Protein AF-A0A3P1VED0-F1 (afdb_monomer_lite)

Sequence (66 aa):
MKEFEAFKKTLSPQSLKAIYDETKIEIADDHAEGTEAFSVAMASQMAINLLESYQRWLAQKDEEKN

Radius of gyration: 14.11 Å; chains: 1; bounding box: 38×18×33 Å

Foldseek 3Di:
DVLVVVVVVVDDPVNLVVLLVVQCVVCVVPDDPPDPVSVVSSVVSSVVSSVVVSVVVVVVVVVVVD

pLDDT: mean 93.09, std 6.83, range [57.03, 97.75]

Organism: NCBI:txid229549

Secondary structure (DSSP, 8-state):
-HHHHHHHTT--HHHHHHHHHHHHHHTTTTS-TTSHHHHHHHHHHHHHHHHHHHHHHHHHHHHTT-

Structure (mmCIF, N/CA/C/O backbone):
data_AF-A0A3P1VED0-F1
#
_entry.id   AF-A0A3P1VED0-F1
#
loop_
_atom_site.group_PDB
_atom_site.id
_atom_site.type_symbol
_atom_site.label_atom_id
_atom_site.label_alt_id
_atom_site.label_comp_id
_atom_site.label_asym_id
_atom_site.label_entity_id
_atom_site.label_seq_id
_atom_site.pdbx_PDB_ins_code
_atom_site.Cartn_x
_atom_site.Cartn_y
_atom_site.Cartn_z
_atom_site.occupancy
_atom_site.B_iso_or_equiv
_atom_site.auth_seq_id
_atom_site.auth_comp_id
_atom_site.auth_asym_id
_atom_site.auth_atom_id
_atom_site.pdbx_PDB_model_num
ATOM 1 N N . MET A 1 1 ? -8.902 9.742 12.329 1.00 68.94 1 MET A N 1
ATOM 2 C CA . MET A 1 1 ? -7.464 9.921 12.689 1.00 68.94 1 MET A CA 1
ATOM 3 C C . MET A 1 1 ? -7.008 8.857 13.681 1.00 68.94 1 MET A C 1
ATOM 5 O O . MET A 1 1 ? -5.935 8.307 13.487 1.00 68.94 1 MET A O 1
ATOM 9 N N . LYS A 1 2 ? -7.800 8.523 14.713 1.00 87.62 2 LYS A N 1
ATOM 10 C CA . LYS A 1 2 ? -7.445 7.474 15.688 1.00 87.62 2 LYS A CA 1
ATOM 11 C C . LYS A 1 2 ? -7.337 6.085 15.047 1.00 87.62 2 LYS A C 1
ATOM 13 O O . LYS A 1 2 ? -6.487 5.291 15.427 1.00 87.62 2 LYS A O 1
ATOM 18 N N . GLU A 1 3 ? -8.180 5.828 14.058 1.00 91.19 3 GLU A N 1
ATOM 19 C CA . GLU A 1 3 ? -8.281 4.585 13.297 1.00 91.19 3 GLU A CA 1
ATOM 20 C C . GLU A 1 3 ? -7.041 4.387 12.428 1.00 91.19 3 GLU A C 1
ATOM 22 O O . GLU A 1 3 ? -6.421 3.334 12.473 1.00 91.19 3 GLU A O 1
ATOM 27 N N . PHE A 1 4 ? -6.619 5.435 11.718 1.00 92.44 4 PHE A N 1
ATOM 28 C CA . PHE A 1 4 ? -5.401 5.406 10.914 1.00 92.44 4 PHE A CA 1
ATOM 29 C C . PHE A 1 4 ? -4.137 5.246 11.775 1.00 92.44 4 PHE A C 1
ATOM 31 O O . PHE A 1 4 ? -3.246 4.477 11.431 1.00 92.44 4 PHE A O 1
ATOM 38 N N . GLU A 1 5 ? -4.066 5.90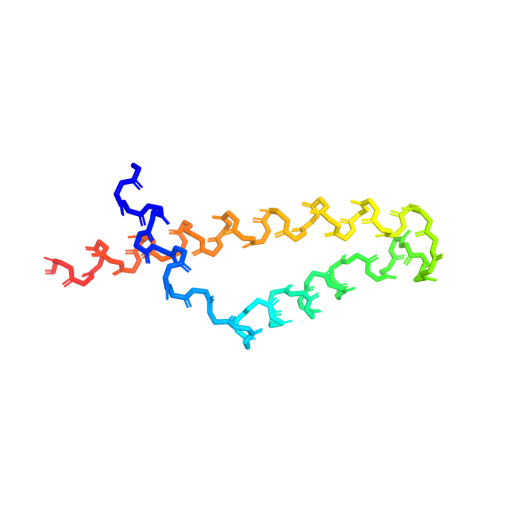0 12.941 1.00 94.56 5 GLU A N 1
ATOM 39 C CA . GLU A 1 5 ? -2.981 5.661 13.906 1.00 94.56 5 GLU A CA 1
ATOM 40 C C . GLU A 1 5 ? -2.975 4.221 14.440 1.00 94.56 5 GLU A C 1
ATOM 42 O O . GLU A 1 5 ? -1.908 3.645 14.647 1.00 94.56 5 GLU A O 1
ATOM 47 N N . ALA A 1 6 ? -4.148 3.621 14.657 1.00 95.12 6 ALA A N 1
ATOM 48 C CA . ALA A 1 6 ? -4.255 2.220 15.051 1.00 95.12 6 ALA A CA 1
ATOM 49 C C . ALA A 1 6 ? -3.827 1.277 13.916 1.00 95.12 6 ALA A C 1
ATOM 51 O O . ALA A 1 6 ? -3.077 0.340 14.175 1.00 95.12 6 ALA A O 1
ATOM 52 N N . PHE A 1 7 ? -4.218 1.565 12.675 1.00 95.56 7 PHE A N 1
ATOM 53 C CA . PHE A 1 7 ? -3.776 0.831 11.491 1.00 95.56 7 PHE A CA 1
ATOM 54 C C . PHE A 1 7 ? -2.257 0.893 11.311 1.00 95.56 7 PHE A C 1
ATOM 56 O O . PHE A 1 7 ? -1.613 -0.133 11.145 1.00 95.56 7 PHE A O 1
ATOM 63 N N . LYS A 1 8 ? -1.627 2.066 11.445 1.00 95.31 8 LYS A N 1
ATOM 64 C CA . LYS A 1 8 ? -0.159 2.163 11.352 1.00 95.31 8 LYS A CA 1
ATOM 65 C C . LYS A 1 8 ? 0.566 1.242 12.336 1.00 95.31 8 LYS A C 1
ATOM 67 O O . LYS A 1 8 ? 1.641 0.748 12.021 1.00 95.31 8 LYS A O 1
ATOM 72 N N . LYS A 1 9 ? -0.015 0.977 13.511 1.00 94.94 9 LYS A N 1
ATOM 73 C CA . LYS A 1 9 ? 0.560 0.047 14.498 1.00 94.94 9 LYS A CA 1
ATOM 74 C C . LYS A 1 9 ? 0.478 -1.419 14.069 1.00 94.94 9 LYS A C 1
ATOM 76 O O . LYS A 1 9 ? 1.212 -2.231 14.623 1.00 94.94 9 LYS A O 1
ATOM 81 N N . THR A 1 10 ? -0.381 -1.765 13.110 1.00 93.25 10 THR A N 1
ATOM 82 C CA . THR A 1 10 ? -0.448 -3.114 12.532 1.00 93.25 10 THR A CA 1
ATOM 83 C C . THR A 1 10 ? 0.564 -3.313 11.400 1.00 93.25 10 THR A C 1
ATOM 85 O O . THR A 1 10 ? 0.802 -4.451 11.004 1.00 93.25 10 THR A O 1
ATOM 88 N N . LEU A 1 11 ? 1.185 -2.237 10.896 1.00 95.31 11 LEU A N 1
ATOM 89 C CA . LEU A 1 11 ? 2.169 -2.289 9.814 1.00 95.31 11 LEU A CA 1
ATOM 90 C C . LEU A 1 11 ? 3.550 -2.717 10.331 1.00 95.31 11 LEU A C 1
ATOM 92 O O . LEU A 1 11 ? 4.418 -1.898 10.634 1.00 95.31 11 LEU A O 1
ATOM 96 N N . SER A 1 12 ? 3.764 -4.028 10.425 1.00 96.19 12 SER A N 1
ATOM 97 C CA . SER A 1 12 ? 5.084 -4.613 10.677 1.00 96.19 12 SER A CA 1
ATOM 98 C C . SER A 1 12 ? 5.996 -4.511 9.444 1.00 96.19 12 SER A C 1
ATOM 100 O O . SER A 1 12 ? 5.492 -4.444 8.317 1.00 96.19 12 SER A O 1
ATOM 102 N N . PRO A 1 13 ? 7.332 -4.600 9.602 1.00 96.56 13 PRO A N 1
ATOM 103 C CA . PRO A 1 13 ? 8.252 -4.688 8.468 1.00 96.56 13 PRO A CA 1
ATOM 104 C C . PRO A 1 13 ? 7.891 -5.800 7.474 1.00 96.56 13 PRO A C 1
ATOM 106 O O . PRO A 1 13 ? 8.041 -5.622 6.271 1.00 96.56 13 PRO A O 1
ATOM 109 N N . GLN A 1 14 ? 7.372 -6.931 7.960 1.00 96.12 14 GLN A N 1
ATOM 110 C CA . GLN A 1 14 ? 6.935 -8.045 7.120 1.00 96.12 14 GLN A CA 1
ATOM 111 C C . GLN A 1 14 ? 5.698 -7.683 6.293 1.00 96.12 14 GLN A C 1
ATOM 113 O O . GLN A 1 14 ? 5.663 -7.984 5.105 1.00 96.12 14 GLN A O 1
ATOM 118 N N . SER A 1 15 ? 4.712 -7.005 6.889 1.00 94.56 15 SER A N 1
ATOM 119 C CA . SER A 1 15 ? 3.525 -6.546 6.152 1.00 94.56 15 SER A CA 1
ATOM 120 C C . SER A 1 15 ? 3.872 -5.481 5.108 1.00 94.56 15 SER A C 1
ATOM 122 O O . SER A 1 15 ? 3.395 -5.545 3.981 1.00 94.56 15 SER A O 1
ATOM 124 N N . LEU A 1 16 ? 4.778 -4.557 5.443 1.00 96.38 16 LEU A N 1
ATOM 125 C CA . LEU A 1 16 ? 5.269 -3.543 4.512 1.00 96.38 16 LEU A CA 1
ATOM 126 C C . LEU A 1 16 ? 6.062 -4.174 3.366 1.00 96.38 16 LEU A C 1
ATOM 128 O O . LEU A 1 16 ? 5.923 -3.746 2.224 1.00 96.38 16 LEU A O 1
ATOM 132 N N . LYS A 1 17 ? 6.853 -5.218 3.651 1.00 96.56 17 LYS A N 1
ATOM 133 C CA . LYS A 1 17 ? 7.544 -5.990 2.616 1.00 96.56 17 LYS A CA 1
ATOM 134 C C . LYS A 1 17 ? 6.557 -6.720 1.705 1.00 96.56 17 LYS A C 1
ATOM 136 O O . LYS A 1 17 ? 6.755 -6.701 0.501 1.00 96.56 17 LYS A O 1
ATOM 141 N N . ALA A 1 18 ? 5.505 -7.329 2.252 1.00 96.69 18 ALA A N 1
ATOM 142 C CA . ALA A 1 18 ? 4.490 -7.997 1.441 1.00 96.69 18 ALA A CA 1
ATOM 143 C C . ALA A 1 18 ? 3.814 -7.016 0.468 1.00 96.69 18 ALA A C 1
ATOM 145 O O . ALA A 1 18 ? 3.723 -7.310 -0.719 1.00 96.69 18 ALA A O 1
ATOM 146 N N . ILE A 1 19 ? 3.448 -5.821 0.948 1.00 96.44 19 ILE A N 1
ATOM 147 C CA . ILE A 1 19 ? 2.896 -4.750 0.104 1.00 96.44 19 ILE A CA 1
ATOM 148 C C . ILE A 1 19 ? 3.916 -4.306 -0.952 1.00 96.44 19 ILE A C 1
ATOM 150 O O . ILE A 1 19 ? 3.556 -4.108 -2.107 1.00 96.44 19 ILE A O 1
ATOM 154 N N . TYR A 1 20 ? 5.191 -4.159 -0.586 1.00 96.00 20 TYR A N 1
ATOM 155 C CA . TYR A 1 20 ? 6.256 -3.828 -1.536 1.00 96.00 20 TYR A CA 1
ATOM 156 C C . TYR A 1 20 ? 6.421 -4.899 -2.627 1.00 96.00 20 TYR A C 1
ATOM 158 O O . TYR A 1 20 ? 6.529 -4.559 -3.802 1.00 96.00 20 TYR A O 1
ATOM 166 N N . ASP A 1 21 ? 6.425 -6.181 -2.254 1.00 96.19 21 ASP A N 1
ATOM 167 C CA . ASP A 1 21 ? 6.572 -7.294 -3.195 1.00 96.19 21 ASP A CA 1
ATOM 168 C C . ASP A 1 21 ? 5.368 -7.364 -4.159 1.00 96.19 21 ASP A C 1
ATOM 170 O O . ASP A 1 21 ? 5.566 -7.538 -5.359 1.00 96.19 21 ASP A O 1
ATOM 174 N N . GLU A 1 22 ? 4.141 -7.164 -3.659 1.00 96.25 22 GLU A N 1
ATOM 175 C CA . GLU A 1 22 ? 2.912 -7.063 -4.469 1.00 96.25 22 GLU A CA 1
ATOM 176 C C . GLU A 1 22 ? 2.980 -5.872 -5.434 1.00 96.25 22 GLU A C 1
ATOM 178 O O . GLU A 1 22 ? 2.839 -6.039 -6.643 1.00 96.25 22 GLU A O 1
ATOM 183 N N . THR A 1 23 ? 3.337 -4.692 -4.922 1.00 96.94 23 THR A N 1
ATOM 184 C CA . THR A 1 23 ? 3.528 -3.472 -5.724 1.00 96.94 23 THR A CA 1
ATOM 185 C C . THR A 1 23 ? 4.544 -3.691 -6.843 1.00 96.94 23 THR A C 1
ATOM 187 O O . THR A 1 23 ? 4.345 -3.250 -7.973 1.00 96.94 23 THR A O 1
ATOM 190 N N . LYS A 1 24 ? 5.657 -4.372 -6.544 1.00 95.44 24 LYS A N 1
ATOM 191 C CA . LYS A 1 24 ? 6.701 -4.655 -7.530 1.00 95.44 24 LYS A CA 1
ATOM 192 C C . LYS A 1 24 ? 6.176 -5.527 -8.670 1.00 95.44 24 LYS A C 1
ATOM 194 O O . LYS A 1 24 ? 6.599 -5.311 -9.798 1.00 95.44 24 LYS A O 1
ATOM 199 N N . ILE A 1 25 ? 5.277 -6.473 -8.391 1.00 95.25 25 ILE A N 1
ATOM 200 C CA . ILE A 1 25 ? 4.629 -7.307 -9.416 1.00 95.25 25 ILE A CA 1
ATOM 201 C C . ILE A 1 25 ? 3.700 -6.456 -10.288 1.00 95.25 25 ILE A C 1
ATOM 203 O O . ILE A 1 25 ? 3.760 -6.565 -11.507 1.00 95.25 25 ILE A O 1
ATOM 207 N N . GLU A 1 26 ? 2.894 -5.581 -9.685 1.00 94.75 26 GLU A N 1
ATOM 208 C CA . GLU A 1 26 ? 1.912 -4.748 -10.399 1.00 94.75 26 GLU A CA 1
ATOM 209 C C . GLU A 1 26 ? 2.537 -3.792 -11.418 1.00 94.75 26 GLU A C 1
ATOM 211 O O . GLU A 1 26 ? 1.925 -3.504 -12.441 1.00 94.75 26 GLU A O 1
ATOM 216 N N . ILE A 1 27 ? 3.752 -3.307 -11.156 1.00 94.31 27 ILE A N 1
ATOM 217 C CA . ILE A 1 27 ? 4.438 -2.343 -12.031 1.00 94.31 27 ILE A CA 1
ATOM 218 C C . ILE A 1 27 ? 5.503 -2.981 -12.935 1.00 94.31 27 ILE A C 1
ATOM 220 O O . ILE A 1 27 ? 6.131 -2.272 -13.725 1.00 94.31 27 ILE A O 1
ATOM 224 N N . ALA A 1 28 ? 5.770 -4.283 -12.778 1.00 87.88 28 ALA A N 1
ATOM 225 C CA . ALA A 1 28 ? 6.902 -4.957 -13.420 1.00 87.88 28 ALA A CA 1
ATOM 226 C C . ALA A 1 28 ? 6.817 -4.951 -14.952 1.00 87.88 28 ALA A C 1
ATOM 228 O O . ALA A 1 28 ? 7.855 -4.914 -15.614 1.00 87.88 28 ALA A O 1
ATOM 229 N N . ASP A 1 29 ? 5.602 -4.973 -15.500 1.00 86.56 29 ASP A N 1
ATOM 230 C CA . ASP A 1 29 ? 5.377 -5.038 -16.946 1.00 86.56 29 ASP A CA 1
ATOM 231 C C . ASP A 1 29 ? 5.593 -3.679 -17.637 1.00 86.56 29 ASP A C 1
ATOM 233 O O . ASP A 1 29 ? 5.980 -3.633 -18.807 1.00 86.56 29 ASP A O 1
ATOM 237 N N . ASP A 1 30 ? 5.421 -2.574 -16.905 1.00 87.81 30 ASP A N 1
ATOM 238 C CA . ASP A 1 30 ? 5.430 -1.215 -17.462 1.00 87.81 30 ASP A CA 1
ATOM 239 C C . ASP A 1 30 ? 6.754 -0.467 -17.233 1.00 87.81 30 ASP A C 1
ATOM 241 O O . ASP A 1 30 ? 7.070 0.500 -17.940 1.00 87.81 30 ASP A O 1
ATOM 245 N N . HIS A 1 31 ? 7.556 -0.889 -16.248 1.00 89.56 31 HIS A N 1
ATOM 246 C CA . HIS A 1 31 ? 8.732 -0.139 -15.810 1.00 89.56 31 HIS A CA 1
ATOM 247 C C . HIS A 1 31 ? 9.954 -1.020 -15.525 1.00 89.56 31 HIS A C 1
ATOM 249 O O . HIS A 1 31 ? 9.916 -1.959 -14.736 1.00 89.56 31 HIS A O 1
ATOM 255 N N . ALA A 1 32 ? 11.099 -0.644 -16.103 1.00 88.38 32 ALA A N 1
ATOM 256 C CA . ALA A 1 32 ? 12.371 -1.318 -15.857 1.00 88.38 32 ALA A CA 1
ATOM 257 C C . ALA A 1 32 ? 12.969 -0.939 -14.489 1.00 88.38 32 ALA A C 1
ATOM 259 O O . ALA A 1 32 ? 13.209 0.243 -14.212 1.00 88.38 32 ALA A O 1
ATOM 260 N N . GLU A 1 33 ? 13.260 -1.944 -13.660 1.00 89.56 33 GLU A N 1
ATOM 261 C CA . GLU A 1 33 ? 13.868 -1.771 -12.336 1.00 89.56 33 GLU A CA 1
ATOM 262 C C . GLU A 1 33 ? 15.203 -1.003 -12.402 1.00 89.56 33 GLU A C 1
ATOM 264 O O . GLU A 1 33 ? 16.012 -1.185 -13.311 1.00 89.56 33 GLU A O 1
ATOM 269 N N . GLY A 1 34 ? 15.429 -0.122 -11.423 1.00 89.69 34 GLY A N 1
ATOM 270 C CA . GLY A 1 34 ? 16.628 0.723 -11.344 1.00 89.69 34 GLY A CA 1
ATOM 271 C C . GLY A 1 34 ? 16.531 2.053 -12.098 1.00 89.69 34 GLY A C 1
ATOM 272 O O . GLY A 1 34 ? 17.466 2.849 -12.046 1.00 89.69 34 GLY A O 1
ATOM 273 N N . THR A 1 35 ? 15.407 2.328 -12.763 1.00 94.38 35 THR A N 1
ATOM 274 C CA . THR A 1 35 ? 15.138 3.631 -13.386 1.00 94.38 35 THR A CA 1
ATOM 275 C C . THR A 1 35 ? 14.418 4.591 -12.433 1.00 94.38 35 THR A C 1
ATOM 277 O O . THR A 1 35 ? 13.764 4.187 -11.465 1.00 94.38 35 THR A O 1
ATOM 280 N N . GLU A 1 36 ? 14.502 5.891 -12.723 1.00 94.88 36 GLU A N 1
ATOM 281 C CA . GLU A 1 36 ? 13.704 6.902 -12.020 1.00 94.88 36 GLU A CA 1
ATOM 282 C C . GLU A 1 36 ? 12.202 6.651 -12.215 1.00 94.88 36 GLU A C 1
ATOM 284 O O . GLU A 1 36 ? 11.445 6.676 -11.248 1.00 94.88 36 GLU A O 1
ATOM 289 N N . ALA A 1 37 ? 11.790 6.310 -13.442 1.00 94.94 37 ALA A N 1
ATOM 290 C CA . ALA A 1 37 ? 10.405 5.974 -13.763 1.00 94.94 37 ALA A CA 1
ATOM 291 C C . ALA A 1 37 ? 9.880 4.819 -12.896 1.00 94.94 37 ALA A C 1
ATOM 293 O O . ALA A 1 37 ? 8.812 4.938 -12.302 1.00 94.94 37 ALA A O 1
ATOM 294 N N . PHE A 1 38 ? 10.667 3.749 -12.740 1.00 94.50 38 PHE A N 1
ATOM 295 C CA . PHE A 1 38 ? 10.327 2.645 -11.842 1.00 94.50 38 PHE A CA 1
ATOM 296 C C . PHE A 1 38 ? 10.212 3.097 -10.387 1.00 94.50 38 PHE A C 1
ATOM 298 O O . PHE A 1 38 ? 9.280 2.705 -9.695 1.00 94.50 38 PHE A O 1
ATOM 305 N N . SER A 1 39 ? 11.121 3.953 -9.917 1.00 95.19 39 SER A N 1
ATOM 306 C CA . SER A 1 39 ? 11.092 4.452 -8.536 1.00 95.19 39 SER A CA 1
ATOM 307 C C . SER A 1 39 ? 9.828 5.272 -8.249 1.00 95.19 39 SER A C 1
ATOM 309 O O . SER A 1 39 ? 9.204 5.099 -7.202 1.00 95.19 39 SER A O 1
ATOM 311 N N . VAL A 1 40 ? 9.419 6.127 -9.193 1.00 96.50 40 VAL A N 1
ATOM 312 C CA . VAL A 1 40 ? 8.185 6.925 -9.104 1.00 96.50 40 VAL A CA 1
ATOM 313 C C . VAL A 1 40 ? 6.948 6.033 -9.159 1.00 96.50 40 VAL A C 1
ATOM 315 O O . VAL A 1 40 ? 6.043 6.204 -8.339 1.00 96.50 40 VAL A O 1
ATOM 318 N N . ALA A 1 41 ? 6.912 5.073 -10.084 1.00 96.56 41 ALA A N 1
ATOM 319 C CA . ALA A 1 41 ? 5.807 4.130 -10.207 1.00 96.56 41 ALA A CA 1
ATOM 320 C C . ALA A 1 41 ? 5.656 3.282 -8.939 1.00 96.56 41 ALA A C 1
ATOM 322 O O . ALA A 1 41 ? 4.559 3.182 -8.398 1.00 96.56 41 ALA A O 1
ATOM 323 N N . MET A 1 42 ? 6.765 2.774 -8.398 1.00 96.81 42 MET A N 1
ATOM 324 C CA . MET A 1 42 ? 6.781 1.985 -7.167 1.00 96.81 42 MET A CA 1
ATOM 325 C C . MET A 1 42 ? 6.276 2.791 -5.975 1.00 96.81 42 MET A C 1
ATOM 327 O O . MET A 1 42 ? 5.370 2.342 -5.282 1.00 96.81 42 MET A O 1
ATOM 331 N N . ALA A 1 43 ? 6.784 4.007 -5.758 1.00 96.88 43 ALA A N 1
ATOM 332 C CA . ALA A 1 43 ? 6.315 4.850 -4.659 1.00 96.88 43 ALA A CA 1
ATOM 333 C C . ALA A 1 43 ? 4.815 5.182 -4.777 1.00 96.88 43 ALA A C 1
ATOM 335 O O . ALA A 1 43 ? 4.096 5.175 -3.776 1.00 96.88 43 ALA A O 1
ATOM 336 N N . SER A 1 44 ? 4.346 5.451 -5.998 1.00 97.06 44 SER A N 1
ATOM 337 C CA . SER A 1 44 ? 2.950 5.804 -6.270 1.00 97.06 44 SER A CA 1
ATOM 338 C C . SER A 1 44 ? 2.017 4.612 -6.052 1.00 97.06 44 SER A C 1
ATOM 340 O O . SER A 1 44 ? 1.038 4.727 -5.316 1.00 97.06 44 SER A O 1
ATOM 342 N N . GLN A 1 45 ? 2.355 3.455 -6.623 1.00 97.75 45 GLN A N 1
ATOM 343 C CA . GLN A 1 45 ? 1.559 2.237 -6.502 1.00 97.75 45 GLN A CA 1
ATOM 344 C C . GLN A 1 45 ? 1.592 1.682 -5.069 1.00 97.75 45 GLN A C 1
ATOM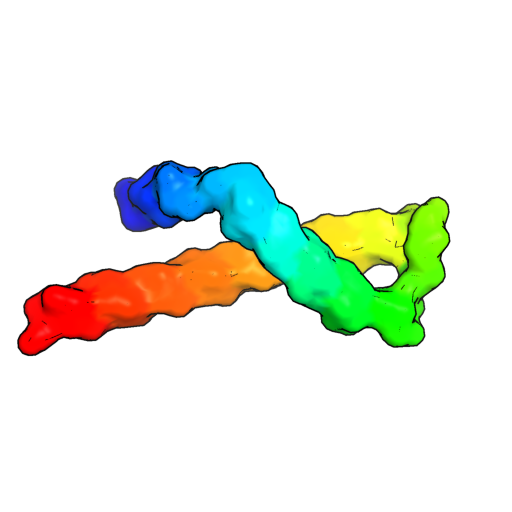 346 O O . GLN A 1 45 ? 0.559 1.302 -4.527 1.00 97.75 45 GLN A O 1
ATOM 351 N N . MET A 1 46 ? 2.731 1.766 -4.371 1.00 97.38 46 MET A N 1
ATOM 352 C CA . MET A 1 46 ? 2.823 1.368 -2.961 1.00 97.38 46 MET A CA 1
ATOM 353 C C . MET A 1 46 ? 1.916 2.222 -2.066 1.00 97.38 46 MET A C 1
ATOM 355 O O . MET A 1 46 ? 1.316 1.711 -1.118 1.00 97.38 46 MET A O 1
ATOM 359 N N . ALA A 1 47 ? 1.795 3.523 -2.352 1.00 97.69 47 ALA A N 1
ATOM 360 C CA . ALA A 1 47 ? 0.879 4.399 -1.627 1.00 97.69 47 ALA A CA 1
ATOM 361 C C . ALA A 1 47 ? -0.589 3.995 -1.843 1.00 97.69 47 ALA A C 1
ATOM 363 O O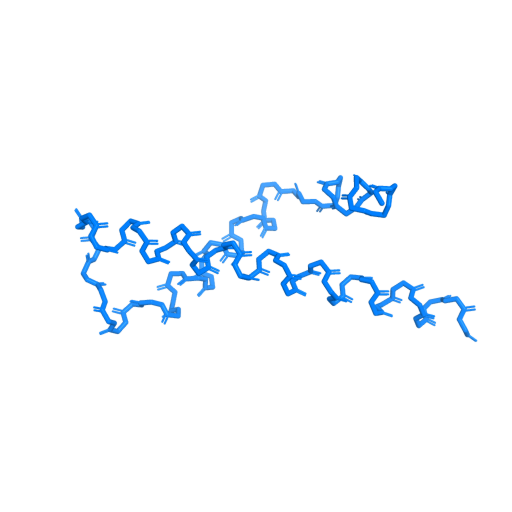 . ALA A 1 47 ? -1.361 3.999 -0.883 1.00 97.69 47 ALA 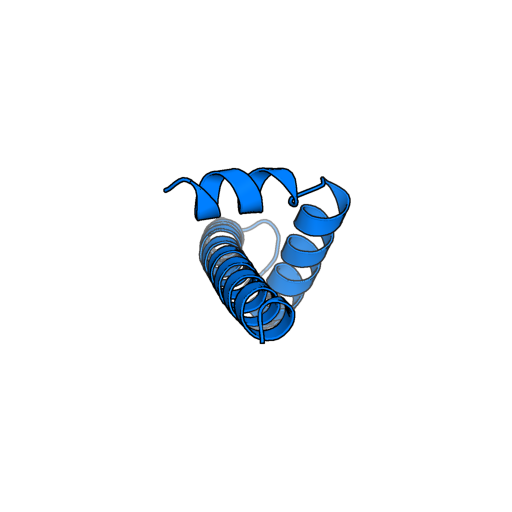A O 1
ATOM 364 N N . ILE A 1 48 ? -0.962 3.603 -3.066 1.00 97.75 48 ILE A N 1
ATOM 365 C CA . ILE A 1 48 ? -2.298 3.076 -3.382 1.00 97.75 48 ILE A CA 1
ATOM 366 C C . ILE A 1 48 ? -2.548 1.783 -2.599 1.00 97.75 48 ILE A C 1
ATOM 368 O O . ILE A 1 48 ? -3.522 1.703 -1.850 1.00 97.75 48 ILE A O 1
ATOM 372 N N . ASN A 1 49 ? -1.620 0.829 -2.652 1.00 97.56 49 ASN A N 1
ATOM 373 C CA . ASN A 1 49 ? -1.759 -0.465 -1.978 1.00 97.56 49 ASN A CA 1
ATOM 374 C C . ASN A 1 49 ? -1.861 -0.325 -0.448 1.00 97.56 49 ASN A C 1
ATOM 376 O O . ASN A 1 49 ? -2.627 -1.035 0.208 1.00 97.56 49 ASN A O 1
ATOM 380 N N . LEU A 1 50 ? -1.158 0.646 0.145 1.00 97.19 50 LEU A N 1
ATOM 381 C CA . LEU A 1 50 ? -1.304 0.985 1.566 1.00 97.19 50 LEU A CA 1
ATOM 382 C C . LEU A 1 50 ? -2.694 1.544 1.902 1.00 97.19 50 LEU A C 1
ATOM 384 O O . LEU A 1 50 ? -3.243 1.219 2.959 1.00 97.19 50 LEU A O 1
ATOM 388 N N . LEU A 1 51 ? -3.272 2.373 1.029 1.00 96.88 51 LEU A N 1
ATOM 389 C CA . LEU A 1 51 ? -4.625 2.905 1.209 1.00 96.88 51 LEU A CA 1
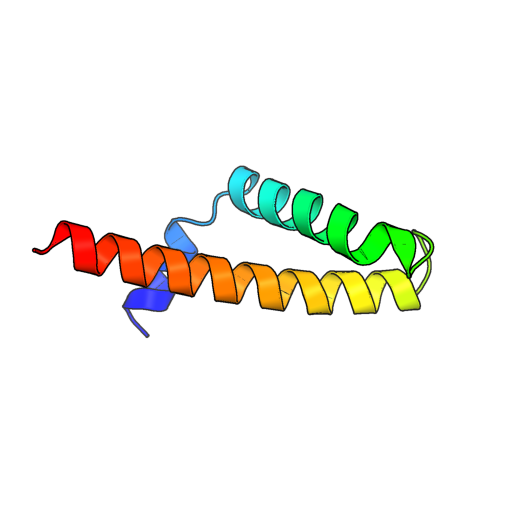ATOM 390 C C . LEU A 1 51 ? -5.683 1.809 1.071 1.00 96.88 51 LEU A C 1
ATOM 392 O O . LEU A 1 51 ? -6.612 1.763 1.879 1.00 96.88 51 LEU A O 1
ATOM 396 N N . GLU A 1 52 ? -5.529 0.903 0.111 1.00 96.69 52 GLU A N 1
ATOM 397 C CA . GLU A 1 52 ? -6.415 -0.254 -0.023 1.00 96.69 52 GLU A CA 1
ATOM 398 C C . GLU A 1 52 ? -6.332 -1.176 1.193 1.00 96.69 52 GLU A C 1
ATOM 400 O O . GLU A 1 52 ? -7.358 -1.594 1.729 1.00 96.69 52 GLU A O 1
ATOM 405 N N . SER A 1 53 ? -5.121 -1.446 1.686 1.00 96.38 53 SER A N 1
ATOM 406 C CA . SER A 1 53 ? -4.909 -2.219 2.913 1.00 96.38 53 SER A CA 1
ATOM 407 C C . SER A 1 53 ? -5.612 -1.575 4.113 1.00 96.38 53 SER A C 1
ATOM 409 O O . SER A 1 53 ? -6.296 -2.258 4.879 1.00 96.38 53 SER A O 1
ATOM 411 N N . TYR A 1 54 ? -5.547 -0.245 4.234 1.00 96.56 54 TYR A N 1
ATOM 412 C CA . TYR A 1 54 ? -6.288 0.491 5.259 1.00 96.56 54 TYR A CA 1
ATOM 413 C C . TYR A 1 54 ? -7.809 0.350 5.104 1.00 96.56 54 TYR A C 1
ATOM 415 O O . TYR A 1 54 ? -8.504 0.117 6.093 1.00 96.56 54 TYR A O 1
ATOM 423 N N . GLN A 1 55 ? -8.343 0.447 3.883 1.00 96.50 55 GLN A N 1
ATOM 424 C CA . GLN A 1 55 ? -9.776 0.265 3.627 1.00 96.50 55 GLN A CA 1
ATOM 425 C C . GLN A 1 55 ? -10.247 -1.156 3.964 1.00 96.50 55 GLN A C 1
ATOM 427 O O . GLN A 1 55 ? -11.276 -1.316 4.620 1.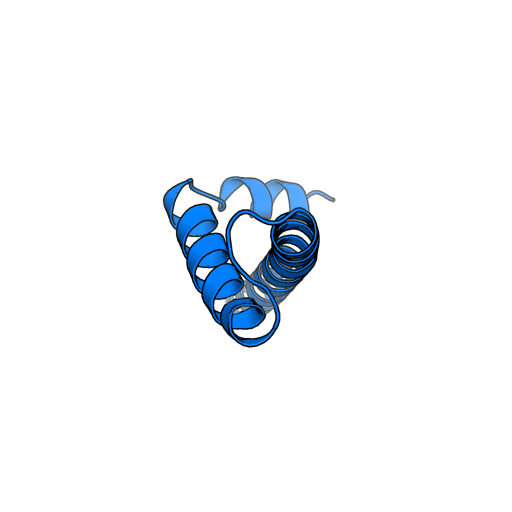00 96.50 55 GLN A O 1
ATOM 432 N N . ARG A 1 56 ? -9.474 -2.182 3.585 1.00 95.75 56 ARG A N 1
ATOM 433 C CA . ARG A 1 56 ? -9.757 -3.587 3.929 1.00 95.75 56 ARG A CA 1
ATOM 434 C C . ARG A 1 56 ? -9.753 -3.794 5.445 1.00 95.75 56 ARG A C 1
ATOM 436 O O . ARG A 1 56 ? -10.650 -4.442 5.975 1.00 95.75 56 ARG A O 1
ATOM 443 N N . TRP A 1 57 ? -8.796 -3.195 6.152 1.00 95.62 57 TRP A N 1
ATOM 444 C CA . TRP A 1 57 ? -8.736 -3.242 7.614 1.00 95.62 57 TRP A CA 1
ATOM 445 C C . TRP A 1 57 ? -9.950 -2.579 8.280 1.00 95.62 57 TRP A C 1
ATOM 447 O O . TRP A 1 57 ? -10.479 -3.106 9.258 1.00 95.62 57 TRP A O 1
ATOM 457 N N . LEU A 1 58 ? -10.424 -1.443 7.754 1.00 95.50 58 LEU A N 1
ATOM 458 C CA . LEU A 1 58 ? -11.646 -0.803 8.250 1.00 95.50 58 LEU A CA 1
ATOM 459 C C . LEU A 1 58 ? -12.871 -1.707 8.066 1.00 95.50 58 LEU A C 1
ATOM 461 O O . LEU A 1 58 ? -13.628 -1.879 9.018 1.00 95.50 58 LEU A O 1
ATOM 465 N N . ALA A 1 59 ? -13.025 -2.318 6.887 1.00 95.62 59 ALA A N 1
ATOM 466 C CA . ALA A 1 59 ? -14.134 -3.226 6.599 1.00 95.62 59 ALA A CA 1
ATOM 467 C C . ALA A 1 59 ? -14.148 -4.435 7.550 1.00 95.62 59 ALA A C 1
ATOM 469 O O . ALA A 1 59 ? -15.166 -4.702 8.182 1.00 95.62 59 ALA A O 1
ATOM 470 N N . GLN A 1 60 ? -12.997 -5.089 7.749 1.00 93.69 60 GLN A N 1
ATOM 471 C CA . GLN A 1 60 ? -12.860 -6.211 8.689 1.00 93.69 60 GLN A CA 1
ATOM 472 C C . GLN A 1 60 ? -13.249 -5.818 10.118 1.00 93.69 60 GLN A C 1
ATOM 474 O O . GLN A 1 60 ? -13.961 -6.546 10.802 1.00 93.69 60 GLN A O 1
ATOM 479 N N . LYS A 1 61 ? -12.838 -4.630 10.575 1.00 91.31 61 LYS A N 1
ATOM 480 C CA . LYS A 1 61 ? -13.205 -4.138 11.909 1.00 91.31 61 LYS A CA 1
ATOM 481 C C . LYS A 1 61 ? -14.685 -3.847 12.078 1.00 91.31 61 LYS A C 1
ATOM 483 O O . LYS A 1 61 ? -15.150 -3.826 13.216 1.00 91.31 61 LYS A O 1
ATOM 488 N N . ASP A 1 62 ? -15.381 -3.502 11.008 1.00 89.88 62 ASP A N 1
ATOM 489 C CA . ASP A 1 62 ? -16.818 -3.262 11.058 1.00 89.88 62 ASP A CA 1
ATOM 490 C C . ASP A 1 62 ? -17.597 -4.580 10.986 1.00 89.88 62 ASP A C 1
ATOM 492 O O . ASP A 1 62 ? -18.616 -4.706 11.659 1.00 89.88 62 ASP A O 1
ATOM 496 N N . GLU A 1 63 ? -17.074 -5.589 10.285 1.00 89.94 63 GLU A N 1
ATOM 497 C CA . GLU A 1 63 ? -17.573 -6.969 10.336 1.00 89.94 63 GLU A CA 1
ATOM 498 C C . GLU A 1 63 ? -17.411 -7.589 11.733 1.00 89.94 63 GLU A C 1
ATOM 500 O O . GLU A 1 63 ? -18.364 -8.153 12.250 1.00 89.94 63 GLU A O 1
ATOM 505 N N . GLU A 1 64 ? -16.263 -7.416 12.399 1.00 83.12 64 GLU A N 1
ATOM 506 C CA . GLU A 1 64 ? -16.004 -7.934 13.759 1.00 83.12 64 GLU A CA 1
ATOM 507 C C . GLU A 1 64 ? -16.921 -7.352 14.854 1.00 83.12 64 GLU A C 1
ATOM 509 O O . GLU A 1 64 ? -16.988 -7.890 15.961 1.00 83.12 64 GLU A O 1
ATOM 514 N N . LYS A 1 65 ? -17.578 -6.216 14.593 1.00 72.44 65 LYS A N 1
ATOM 515 C CA . LYS A 1 65 ? -18.485 -5.555 15.548 1.00 72.44 65 LYS A CA 1
ATOM 516 C C . LYS A 1 65 ? -19.943 -5.999 15.410 1.00 72.44 65 LYS A C 1
ATOM 518 O O . LYS A 1 65 ? -20.727 -5.660 16.299 1.00 72.44 65 LYS A O 1
ATOM 523 N N . ASN A 1 66 ? -20.301 -6.665 14.312 1.00 57.03 66 ASN A N 1
ATOM 524 C CA . ASN A 1 66 ? -21.662 -7.107 13.992 1.00 57.03 66 ASN A CA 1
ATOM 525 C C . ASN A 1 66 ? -21.840 -8.603 14.267 1.00 57.03 66 ASN A C 1
ATOM 527 O O . ASN A 1 66 ? -22.987 -8.984 14.589 1.00 57.03 66 ASN A O 1
#